Protein AF-A0A7V5J0L8-F1 (afdb_monomer)

Structure (mmCIF, N/CA/C/O backbone):
data_AF-A0A7V5J0L8-F1
#
_entry.id   AF-A0A7V5J0L8-F1
#
loop_
_atom_site.group_PDB
_atom_site.id
_atom_site.type_symbol
_atom_site.label_atom_id
_atom_site.label_alt_id
_atom_site.label_comp_id
_atom_site.label_asym_id
_atom_site.label_entity_id
_atom_site.label_seq_id
_atom_site.pdbx_PDB_ins_code
_atom_site.Cartn_x
_atom_site.Cartn_y
_atom_site.Cartn_z
_atom_site.occupancy
_atom_site.B_iso_or_equiv
_atom_site.auth_seq_id
_atom_site.auth_comp_id
_atom_site.auth_asym_id
_atom_site.auth_atom_id
_atom_site.pdbx_PDB_model_num
ATOM 1 N N . MET A 1 1 ? 50.723 25.944 -9.864 1.00 45.25 1 MET A N 1
ATOM 2 C CA . MET A 1 1 ? 50.331 25.748 -11.276 1.00 45.25 1 MET A CA 1
ATOM 3 C C . MET A 1 1 ? 50.936 24.430 -11.745 1.00 45.25 1 MET A C 1
ATOM 5 O O . MET A 1 1 ? 52.070 24.175 -11.365 1.00 45.25 1 MET A O 1
ATOM 9 N N . ASN A 1 2 ? 50.169 23.626 -12.497 1.00 34.59 2 ASN A N 1
ATOM 10 C CA . ASN A 1 2 ? 50.552 22.389 -13.221 1.00 34.59 2 ASN A CA 1
ATOM 11 C C . ASN A 1 2 ? 49.914 21.059 -12.739 1.00 34.59 2 ASN A C 1
ATOM 13 O O . ASN A 1 2 ? 50.557 20.131 -12.265 1.00 34.59 2 ASN A O 1
ATOM 17 N N . PHE A 1 3 ? 48.581 21.009 -12.862 1.00 40.91 3 PHE A N 1
ATOM 18 C CA . PHE A 1 3 ? 47.829 20.166 -13.815 1.00 40.91 3 PHE A CA 1
ATOM 19 C C . PHE A 1 3 ? 47.904 18.623 -13.831 1.00 40.91 3 PHE A C 1
ATOM 21 O O . PHE A 1 3 ? 47.365 18.048 -14.771 1.00 40.91 3 PHE A O 1
ATOM 28 N N . HIS A 1 4 ? 48.454 17.904 -12.845 1.00 40.84 4 HIS A N 1
ATOM 29 C CA . HIS A 1 4 ? 48.493 16.416 -12.912 1.00 40.84 4 HIS A CA 1
ATOM 30 C C . HIS A 1 4 ? 47.760 15.647 -11.794 1.00 40.84 4 HIS A C 1
ATOM 32 O O . HIS A 1 4 ? 47.959 14.448 -11.639 1.00 40.84 4 HIS A O 1
ATOM 38 N N . LYS A 1 5 ? 46.853 16.286 -11.040 1.00 37.16 5 LYS A N 1
ATOM 39 C CA . LYS A 1 5 ? 46.047 15.600 -9.999 1.00 37.16 5 LYS A CA 1
ATOM 40 C C . LYS A 1 5 ? 44.535 15.536 -10.264 1.00 37.16 5 LYS A C 1
ATOM 42 O O . LYS A 1 5 ? 43.791 15.119 -9.387 1.00 37.16 5 LYS A O 1
ATOM 47 N N . ALA A 1 6 ? 44.074 15.897 -11.463 1.00 38.44 6 ALA A N 1
ATOM 48 C CA . ALA A 1 6 ? 42.642 15.983 -11.780 1.00 38.44 6 ALA A CA 1
ATOM 49 C C . ALA A 1 6 ? 42.092 14.855 -12.682 1.00 38.44 6 ALA A C 1
ATOM 51 O O . ALA A 1 6 ? 40.974 14.981 -13.165 1.00 38.44 6 ALA A O 1
ATOM 52 N N . LEU A 1 7 ? 42.832 13.761 -12.922 1.00 36.25 7 LEU A N 1
ATOM 53 C CA . LEU A 1 7 ? 42.440 12.767 -13.943 1.00 36.25 7 LEU A CA 1
ATOM 54 C C . LEU A 1 7 ? 42.102 11.351 -13.431 1.00 36.25 7 LEU A C 1
ATOM 56 O O . LEU A 1 7 ? 41.799 10.488 -14.242 1.00 36.25 7 LEU A O 1
ATOM 60 N N . ILE A 1 8 ? 42.119 11.073 -12.120 1.00 38.19 8 ILE A N 1
ATOM 61 C CA . ILE A 1 8 ? 41.899 9.693 -11.605 1.00 38.19 8 ILE A CA 1
ATOM 62 C C . ILE A 1 8 ? 40.678 9.572 -10.666 1.00 38.19 8 ILE A C 1
ATOM 64 O O . ILE A 1 8 ? 40.430 8.525 -10.086 1.00 38.19 8 ILE A O 1
ATOM 68 N N . VAL A 1 9 ? 39.826 10.599 -10.566 1.00 36.22 9 VAL A N 1
ATOM 69 C CA . VAL A 1 9 ? 38.553 10.502 -9.801 1.00 36.22 9 VAL A CA 1
ATOM 70 C C . VAL A 1 9 ? 37.311 10.591 -10.705 1.00 36.22 9 VAL A C 1
ATOM 72 O O . VAL A 1 9 ? 36.184 10.514 -10.232 1.00 36.22 9 VAL A O 1
ATOM 75 N N . SER A 1 10 ? 37.489 10.667 -12.029 1.00 43.19 10 SER A N 1
ATOM 76 C CA . SER A 1 10 ? 36.368 10.749 -12.982 1.00 43.19 10 SER A CA 1
ATOM 77 C C . SER A 1 10 ? 35.994 9.425 -13.668 1.00 43.19 10 SER A C 1
ATOM 79 O O . SER A 1 10 ? 35.035 9.401 -14.434 1.00 43.19 10 SER A O 1
ATOM 81 N N . LEU A 1 11 ? 36.698 8.320 -13.404 1.00 44.41 11 LEU A N 1
ATOM 82 C CA . LEU A 1 11 ? 36.385 6.996 -13.956 1.00 44.41 11 LEU A CA 1
ATOM 83 C C . LEU A 1 11 ? 35.961 6.056 -12.822 1.00 44.41 11 LEU A C 1
ATOM 85 O O . LEU A 1 11 ? 36.811 5.432 -12.204 1.00 44.41 11 LEU A O 1
ATOM 89 N N . CYS A 1 12 ? 34.659 6.049 -12.519 1.00 41.53 12 CYS A N 1
ATOM 90 C CA . CYS A 1 12 ? 33.881 4.952 -11.897 1.00 41.53 12 CYS A CA 1
ATOM 91 C C . CYS A 1 12 ? 32.478 5.411 -11.442 1.00 41.53 12 CYS A C 1
ATOM 93 O O . CYS A 1 12 ? 31.712 4.612 -10.914 1.00 41.53 12 CYS A O 1
ATOM 95 N N . LEU A 1 13 ? 32.105 6.680 -11.656 1.00 41.12 13 LEU A N 1
ATOM 96 C CA . LEU A 1 13 ? 30.743 7.185 -11.407 1.00 41.12 13 LEU A CA 1
ATOM 97 C C . LEU A 1 13 ? 29.844 7.202 -12.654 1.00 41.12 13 LEU A C 1
ATOM 99 O O . LEU A 1 13 ? 28.682 7.588 -12.563 1.00 41.12 13 LEU A O 1
ATOM 103 N N . GLY A 1 14 ? 30.349 6.758 -13.805 1.00 45.28 14 GLY A N 1
ATOM 104 C CA . GLY A 1 14 ? 29.539 6.479 -14.989 1.00 45.28 14 GLY A CA 1
ATOM 105 C C . GLY A 1 14 ? 29.298 4.978 -15.115 1.00 45.28 14 GLY A C 1
ATOM 106 O O . GLY A 1 14 ? 30.271 4.236 -15.218 1.00 45.28 14 GLY A O 1
ATOM 107 N N . SER A 1 15 ? 28.025 4.555 -15.068 1.00 44.56 15 SER A N 1
ATOM 108 C CA . SER A 1 15 ? 27.445 3.361 -15.741 1.00 44.56 15 SER A CA 1
ATOM 109 C C . SER A 1 15 ? 26.411 2.546 -14.947 1.00 44.56 15 SER A C 1
ATOM 111 O O . SER A 1 15 ? 25.849 1.608 -15.501 1.00 44.56 15 SER A O 1
ATOM 113 N N . LEU A 1 16 ? 26.043 2.898 -13.707 1.00 46.97 16 LEU A N 1
ATOM 114 C CA . LEU A 1 16 ? 24.819 2.317 -13.107 1.00 46.97 16 LEU A CA 1
ATOM 115 C C . LEU A 1 16 ? 23.545 3.090 -13.480 1.00 46.97 16 LEU A C 1
ATOM 117 O O . LEU A 1 16 ? 22.449 2.536 -13.401 1.00 46.97 16 LEU A O 1
ATOM 121 N N . ALA A 1 17 ? 23.683 4.348 -13.909 1.00 48.69 17 ALA A N 1
ATOM 122 C CA . ALA A 1 17 ? 22.572 5.169 -14.390 1.00 48.69 17 ALA A CA 1
ATOM 123 C C . ALA A 1 17 ? 22.130 4.811 -15.824 1.00 48.69 17 ALA A C 1
ATOM 125 O O .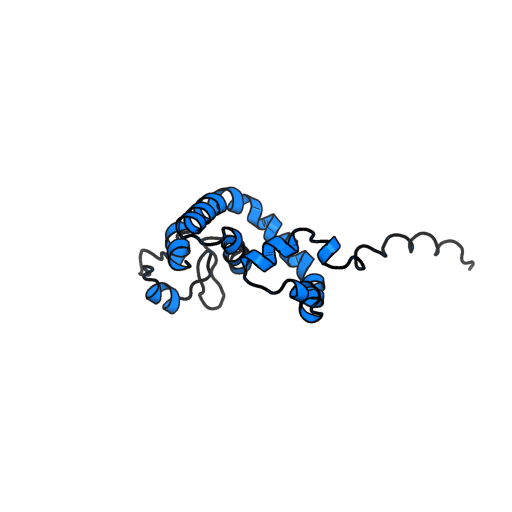 ALA A 1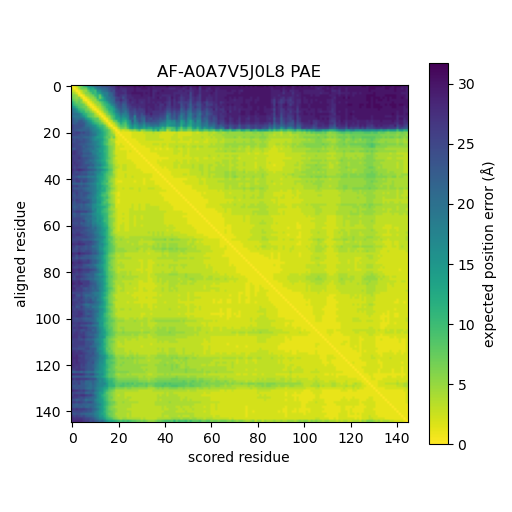 17 ? 20.980 5.064 -16.172 1.00 48.69 17 ALA A O 1
ATOM 126 N N . ASP A 1 18 ? 23.008 4.175 -16.610 1.00 50.69 18 ASP A N 1
ATOM 127 C CA . ASP A 1 18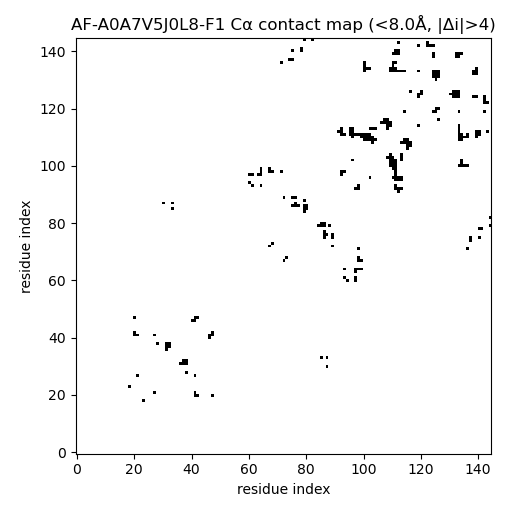 ? 22.780 3.842 -18.027 1.00 50.69 18 ASP A CA 1
ATOM 128 C C . ASP A 1 18 ? 22.219 2.433 -18.261 1.00 50.69 18 ASP A C 1
ATOM 130 O O . ASP A 1 18 ? 21.882 2.073 -19.389 1.00 50.69 18 ASP A O 1
ATOM 134 N N . ALA A 1 19 ? 22.090 1.607 -17.219 1.00 59.25 19 ALA A N 1
ATOM 135 C CA . ALA A 1 19 ? 21.468 0.301 -17.382 1.00 59.25 19 ALA A CA 1
ATOM 136 C C . ALA A 1 19 ? 19.955 0.473 -17.622 1.00 59.25 19 ALA A C 1
ATOM 138 O O . ALA A 1 19 ? 19.222 1.001 -16.779 1.00 59.25 19 ALA A O 1
ATOM 139 N N . ASN A 1 20 ? 19.485 0.009 -18.782 1.00 83.00 20 ASN A N 1
ATOM 140 C CA . ASN A 1 20 ? 18.068 -0.013 -19.142 1.00 83.00 20 ASN A CA 1
ATOM 141 C C . ASN A 1 20 ? 17.265 -0.760 -18.055 1.00 83.00 20 ASN A C 1
ATOM 143 O O . ASN A 1 20 ? 17.736 -1.762 -17.507 1.00 83.00 20 ASN A O 1
ATOM 147 N N . LEU A 1 21 ? 16.057 -0.291 -17.722 1.00 89.88 21 LEU A N 1
ATOM 148 C CA . LEU A 1 21 ? 15.248 -0.849 -16.627 1.00 89.88 21 LEU A CA 1
ATOM 149 C C . LEU A 1 21 ? 15.095 -2.386 -16.658 1.00 89.88 21 LEU A C 1
ATOM 151 O O . LEU A 1 21 ? 15.216 -2.981 -15.585 1.00 89.88 21 LEU A O 1
ATOM 155 N N . PRO A 1 22 ? 14.908 -3.057 -17.814 1.00 91.81 22 PRO A N 1
ATOM 156 C CA . PRO A 1 22 ? 14.837 -4.516 -17.883 1.00 91.81 22 PRO A CA 1
ATOM 157 C C . PRO A 1 22 ? 16.069 -5.229 -17.316 1.00 91.81 22 PRO A C 1
ATOM 159 O O . PRO A 1 22 ? 15.935 -6.260 -16.664 1.00 91.81 22 PRO A O 1
ATOM 162 N N . GLN A 1 23 ? 17.267 -4.669 -17.516 1.00 90.56 23 GLN A N 1
ATOM 163 C CA . GLN A 1 23 ? 18.515 -5.245 -17.007 1.00 90.56 23 GLN A CA 1
ATOM 164 C C . GLN A 1 23 ? 18.630 -5.080 -15.488 1.00 90.56 23 GLN A C 1
ATOM 166 O O . GLN A 1 23 ? 19.118 -5.966 -14.791 1.00 90.56 23 GLN A O 1
ATOM 171 N N . ARG A 1 24 ? 18.170 -3.941 -14.965 1.00 90.56 24 ARG A N 1
ATOM 172 C CA . ARG A 1 24 ? 18.220 -3.623 -13.529 1.00 90.56 24 ARG A CA 1
ATOM 173 C C . ARG A 1 24 ? 17.149 -4.364 -12.731 1.00 90.56 24 ARG A C 1
ATOM 175 O O . ARG A 1 24 ? 17.356 -4.669 -11.559 1.00 90.56 24 ARG A O 1
ATOM 182 N N . PHE A 1 25 ? 16.016 -4.644 -13.369 1.00 91.81 25 PHE A N 1
ATOM 183 C CA . PHE A 1 25 ? 14.857 -5.305 -12.783 1.00 91.81 25 PHE A CA 1
ATOM 184 C C . PHE A 1 25 ? 14.459 -6.515 -13.641 1.00 91.81 25 PHE A C 1
ATOM 186 O O . PHE A 1 25 ? 13.436 -6.475 -14.324 1.00 91.81 25 PHE A O 1
ATOM 193 N N . PRO A 1 26 ? 15.230 -7.618 -13.611 1.00 91.81 26 PRO A N 1
ATOM 194 C CA . PRO A 1 26 ? 14.998 -8.767 -14.492 1.00 91.81 26 PRO A CA 1
ATOM 195 C C . PRO A 1 26 ? 13.618 -9.413 -14.294 1.00 91.81 26 PRO A C 1
ATOM 197 O O . PRO A 1 26 ? 13.038 -9.943 -15.235 1.00 91.81 26 PRO A O 1
ATOM 200 N N . SER A 1 27 ? 13.035 -9.300 -13.097 1.00 92.31 27 SER A N 1
ATOM 201 C CA . SER A 1 27 ? 11.700 -9.828 -12.783 1.00 92.31 27 SER A CA 1
ATOM 202 C C . SER A 1 27 ? 10.536 -8.929 -13.227 1.00 92.31 27 SER A C 1
ATOM 204 O O . SER A 1 27 ? 9.389 -9.249 -12.919 1.00 92.31 27 SER A O 1
ATOM 206 N N . HIS A 1 28 ? 10.781 -7.807 -13.916 1.00 92.81 28 HIS A N 1
ATOM 207 C CA . HIS A 1 28 ? 9.725 -6.859 -14.297 1.00 92.81 28 HIS A CA 1
ATOM 208 C C . HIS A 1 28 ? 8.579 -7.515 -15.073 1.00 92.81 28 HIS A C 1
ATOM 210 O O . HIS A 1 28 ? 7.425 -7.225 -14.778 1.00 92.81 28 HIS A O 1
ATOM 216 N N . ASN A 1 29 ? 8.872 -8.442 -15.991 1.00 93.50 29 ASN A N 1
ATOM 217 C CA . ASN A 1 29 ? 7.850 -9.142 -16.773 1.00 93.50 29 ASN A CA 1
ATOM 218 C C . ASN A 1 29 ? 6.853 -9.885 -15.884 1.00 93.50 29 ASN A C 1
ATOM 220 O O . ASN A 1 29 ? 5.647 -9.801 -16.107 1.00 93.50 29 ASN A O 1
ATOM 224 N N . TYR A 1 30 ? 7.346 -10.560 -14.841 1.00 93.31 30 TYR A N 1
ATOM 225 C CA . TYR A 1 30 ? 6.489 -11.229 -13.867 1.00 93.31 30 TYR A CA 1
ATOM 226 C C . TYR A 1 30 ? 5.595 -10.220 -13.142 1.00 93.31 30 TYR A C 1
ATOM 228 O O . TYR A 1 30 ? 4.392 -10.436 -13.028 1.00 93.31 30 TYR A O 1
ATOM 236 N N . VAL A 1 31 ? 6.162 -9.094 -12.697 1.00 92.56 31 VAL A N 1
ATOM 237 C CA . VAL A 1 31 ? 5.405 -8.043 -12.003 1.00 92.56 31 VAL A CA 1
ATOM 238 C C . VAL A 1 31 ? 4.327 -7.459 -12.917 1.00 92.56 31 VAL A C 1
ATOM 240 O O . VAL A 1 31 ? 3.157 -7.515 -12.563 1.00 92.56 31 VAL A O 1
ATOM 243 N N . LEU A 1 32 ? 4.691 -6.956 -14.098 1.00 93.56 32 LEU A N 1
ATOM 244 C CA . LEU A 1 32 ? 3.757 -6.307 -15.025 1.00 93.56 32 LEU A CA 1
ATOM 245 C C . LEU A 1 32 ? 2.620 -7.251 -15.436 1.00 93.56 32 LEU A C 1
ATOM 247 O O . LEU A 1 32 ? 1.459 -6.856 -15.391 1.00 93.56 32 LEU A O 1
ATOM 251 N N . THR A 1 33 ? 2.932 -8.523 -15.706 1.00 93.75 33 THR A N 1
ATOM 252 C CA . THR A 1 33 ? 1.921 -9.543 -16.037 1.00 93.75 33 THR A CA 1
ATOM 253 C C . THR A 1 33 ? 0.920 -9.746 -14.897 1.00 93.75 33 THR A C 1
ATOM 255 O O . THR A 1 33 ? -0.280 -9.789 -15.143 1.00 93.75 33 THR A O 1
ATOM 258 N N . ASN A 1 34 ? 1.385 -9.809 -13.643 1.00 92.19 34 ASN A N 1
ATOM 259 C CA . ASN A 1 34 ? 0.513 -9.980 -12.472 1.00 92.19 34 ASN A CA 1
ATOM 260 C C . ASN A 1 34 ? -0.421 -8.784 -12.217 1.00 92.19 34 ASN A C 1
ATOM 262 O O . ASN A 1 34 ? -1.415 -8.936 -11.513 1.00 92.19 34 ASN A O 1
ATOM 266 N N . PHE A 1 35 ? -0.101 -7.611 -12.764 1.00 90.94 35 PHE A N 1
ATOM 267 C CA . PHE A 1 35 ? -0.930 -6.407 -12.683 1.00 90.94 35 PHE A CA 1
ATOM 268 C C . PHE A 1 35 ? -1.685 -6.113 -13.990 1.00 90.94 35 PHE A C 1
ATOM 270 O O . PHE A 1 35 ? -2.258 -5.034 -14.118 1.00 90.94 35 PHE A O 1
ATOM 277 N N . ASN A 1 36 ? -1.678 -7.035 -14.962 1.00 93.06 36 ASN A N 1
ATOM 278 C CA . ASN A 1 36 ? -2.258 -6.825 -16.293 1.00 93.06 36 ASN A CA 1
ATOM 279 C C . ASN A 1 36 ? -1.731 -5.554 -16.995 1.00 93.06 36 ASN A C 1
ATOM 281 O O . ASN A 1 36 ? -2.462 -4.877 -17.716 1.00 93.06 36 ASN A O 1
ATOM 285 N N . VAL A 1 37 ? -0.451 -5.232 -16.796 1.00 93.75 37 VAL A N 1
ATOM 286 C CA . VAL A 1 37 ? 0.230 -4.112 -17.454 1.00 93.75 37 VAL A CA 1
ATOM 287 C C . VAL A 1 37 ? 1.022 -4.630 -18.653 1.00 93.75 37 VAL A C 1
ATOM 289 O O . VAL A 1 37 ? 1.722 -5.638 -18.555 1.00 93.75 37 VAL A O 1
ATOM 292 N N . ASP A 1 38 ? 0.930 -3.924 -19.782 1.00 95.69 38 ASP A N 1
ATOM 293 C CA . ASP A 1 38 ? 1.705 -4.225 -20.990 1.00 95.69 38 ASP A CA 1
ATOM 294 C C . ASP A 1 38 ? 3.214 -4.242 -20.682 1.00 95.69 38 ASP A C 1
ATOM 296 O O . ASP A 1 38 ? 3.739 -3.335 -20.031 1.00 95.69 38 ASP A O 1
ATOM 300 N N . GLN A 1 39 ? 3.933 -5.263 -21.155 1.00 93.69 39 GLN A N 1
ATOM 301 C CA . GLN A 1 39 ? 5.372 -5.403 -20.901 1.00 93.69 39 GLN A CA 1
ATOM 302 C C . GLN A 1 39 ? 6.184 -4.242 -21.490 1.00 93.69 39 GLN A C 1
ATOM 304 O O . GLN A 1 39 ? 7.180 -3.827 -20.898 1.00 93.69 39 GLN A O 1
ATOM 309 N N . ASN A 1 40 ? 5.718 -3.638 -22.586 1.00 94.19 40 ASN A N 1
ATOM 310 C CA . ASN A 1 40 ? 6.337 -2.466 -23.199 1.00 94.19 40 ASN A CA 1
ATOM 311 C C . ASN A 1 40 ? 6.256 -1.219 -22.309 1.00 94.19 40 ASN A C 1
ATOM 313 O O . ASN A 1 40 ? 6.991 -0.258 -22.540 1.00 94.19 40 ASN A O 1
ATOM 317 N N . TYR A 1 41 ? 5.425 -1.223 -21.259 1.00 95.12 41 TYR A N 1
ATOM 318 C CA . TYR A 1 41 ? 5.356 -0.124 -20.299 1.00 95.12 41 TYR A CA 1
ATOM 319 C C . TYR A 1 41 ? 6.707 0.146 -19.619 1.00 95.12 41 TYR A C 1
ATOM 321 O O . TYR A 1 41 ? 6.996 1.284 -19.253 1.00 95.12 41 TYR A O 1
ATOM 329 N N . ILE A 1 42 ? 7.600 -0.849 -19.528 1.00 94.00 42 ILE A N 1
ATOM 330 C CA . ILE A 1 42 ? 8.960 -0.635 -19.008 1.00 94.00 42 ILE A CA 1
ATOM 331 C C . ILE A 1 42 ? 9.804 0.326 -19.866 1.00 94.00 42 ILE A C 1
ATOM 333 O O . ILE A 1 42 ? 10.761 0.937 -19.379 1.00 94.00 42 ILE A O 1
ATOM 337 N N . HIS A 1 43 ? 9.442 0.489 -21.139 1.00 92.81 43 HIS A N 1
ATOM 338 C CA . HIS A 1 43 ? 10.084 1.409 -22.073 1.00 92.81 43 HIS A CA 1
ATOM 339 C C . HIS A 1 43 ? 9.439 2.801 -22.087 1.00 92.81 43 HIS A C 1
ATOM 341 O O . HIS A 1 43 ? 9.943 3.703 -22.755 1.00 92.81 43 HIS A O 1
ATOM 347 N N . ASN A 1 44 ? 8.352 3.010 -21.338 1.00 94.88 44 ASN A N 1
ATOM 348 C CA . ASN A 1 44 ? 7.706 4.310 -21.237 1.00 94.88 44 ASN A CA 1
ATOM 349 C C . ASN A 1 44 ? 8.646 5.337 -20.570 1.00 94.88 44 ASN A C 1
ATOM 351 O O . ASN A 1 44 ? 9.162 5.122 -19.472 1.00 94.88 44 ASN A O 1
ATOM 355 N N . SER A 1 45 ? 8.856 6.483 -21.223 1.00 93.75 45 SER A N 1
ATOM 356 C CA . SER A 1 45 ? 9.815 7.503 -20.777 1.00 93.75 45 SER A CA 1
ATOM 357 C C . SER A 1 45 ? 9.394 8.235 -19.498 1.00 93.75 45 SER A C 1
ATOM 359 O O . SER A 1 45 ? 10.241 8.709 -18.741 1.00 93.75 45 SER A O 1
ATOM 361 N N . GLU A 1 46 ? 8.095 8.353 -19.228 1.00 95.12 46 GLU A N 1
ATOM 362 C CA . GLU A 1 46 ? 7.579 8.882 -17.965 1.00 95.12 46 GLU A CA 1
ATOM 363 C C . GLU A 1 46 ? 7.824 7.890 -16.827 1.00 95.12 46 GLU A C 1
ATOM 365 O O . GLU A 1 46 ? 8.368 8.274 -15.792 1.00 95.12 46 GLU A O 1
ATOM 370 N N . PHE A 1 47 ? 7.540 6.605 -17.047 1.00 94.31 47 PHE A N 1
ATOM 371 C CA . PHE A 1 47 ? 7.815 5.550 -16.076 1.00 94.31 47 PHE A CA 1
ATOM 372 C C . PHE A 1 47 ? 9.311 5.437 -15.754 1.00 94.31 47 PHE A C 1
ATOM 374 O O . PHE A 1 47 ? 9.694 5.376 -14.585 1.00 94.31 47 PHE A O 1
ATOM 381 N N . GLN A 1 48 ? 10.182 5.494 -16.763 1.00 93.81 48 GLN A N 1
ATOM 382 C CA . GLN A 1 48 ? 11.632 5.486 -16.556 1.00 93.81 48 GLN A CA 1
ATOM 383 C C . GLN A 1 48 ? 12.110 6.670 -15.713 1.00 93.81 48 GLN A C 1
ATOM 385 O O . GLN A 1 48 ? 12.862 6.478 -14.753 1.00 93.81 48 GLN A O 1
ATOM 390 N N . ARG A 1 49 ? 11.623 7.881 -16.015 1.00 94.12 49 ARG A N 1
ATOM 391 C CA . ARG A 1 49 ? 11.911 9.079 -15.212 1.00 94.12 49 ARG A CA 1
ATOM 392 C C . ARG A 1 49 ? 11.387 8.937 -13.787 1.00 94.12 49 ARG A C 1
ATOM 394 O O . ARG A 1 49 ? 12.105 9.263 -12.843 1.00 94.12 49 ARG A O 1
ATOM 401 N N . PHE A 1 50 ? 10.180 8.401 -13.613 1.00 95.06 50 PHE A N 1
ATOM 402 C CA . PHE A 1 50 ? 9.609 8.137 -12.296 1.00 95.06 50 PHE A CA 1
ATOM 403 C C . PHE A 1 50 ? 10.501 7.201 -11.473 1.00 95.06 50 PHE A C 1
ATOM 405 O O . PHE A 1 50 ? 10.809 7.515 -10.319 1.00 95.06 50 PHE A O 1
ATOM 412 N N . VAL A 1 51 ? 10.959 6.088 -12.058 1.00 93.81 51 VAL A N 1
ATOM 413 C CA . VAL A 1 51 ? 11.855 5.139 -11.382 1.00 93.81 51 VAL A CA 1
ATOM 414 C C . VAL A 1 51 ? 13.160 5.828 -10.991 1.00 93.81 51 VAL A C 1
ATOM 416 O O . VAL A 1 51 ? 13.537 5.776 -9.822 1.00 93.81 51 VAL A O 1
ATOM 419 N N . GLN A 1 52 ? 13.809 6.539 -11.918 1.00 92.00 52 GLN A N 1
ATOM 420 C CA . GLN A 1 52 ? 15.060 7.256 -11.645 1.00 92.00 52 GLN A CA 1
ATOM 421 C C . GLN A 1 52 ? 14.921 8.267 -10.496 1.00 92.00 52 GLN A C 1
ATOM 423 O O . GLN A 1 52 ? 15.786 8.338 -9.624 1.00 92.00 52 GLN A O 1
ATOM 428 N N . GLN A 1 53 ? 13.820 9.020 -10.456 1.00 95.38 53 GLN A N 1
ATOM 429 C CA . GLN A 1 53 ? 13.589 10.049 -9.438 1.00 95.38 53 GLN A CA 1
ATOM 430 C C . GLN A 1 53 ? 13.226 9.476 -8.064 1.00 95.38 53 GLN A C 1
ATOM 432 O O . GLN A 1 53 ? 13.527 10.089 -7.039 1.00 95.38 53 GLN A O 1
ATOM 437 N N . ASN A 1 54 ? 12.564 8.316 -8.015 1.00 95.69 54 ASN A N 1
ATOM 438 C CA . ASN A 1 54 ? 11.956 7.817 -6.782 1.00 95.69 54 ASN A CA 1
ATOM 439 C C . ASN A 1 54 ? 12.614 6.560 -6.208 1.00 95.69 54 ASN A C 1
ATOM 441 O O . ASN A 1 54 ? 12.298 6.180 -5.079 1.00 95.69 54 ASN A O 1
ATOM 445 N N . GLU A 1 55 ? 13.531 5.910 -6.921 1.00 92.94 55 GLU A N 1
ATOM 446 C CA . GLU A 1 55 ? 14.094 4.625 -6.501 1.00 92.94 55 GLU A CA 1
ATOM 447 C C . GLU A 1 55 ? 14.671 4.660 -5.084 1.00 92.94 55 GLU A C 1
ATOM 449 O O . GLU A 1 55 ? 14.349 3.801 -4.265 1.00 92.94 55 GLU A O 1
ATOM 454 N N . GLN A 1 56 ? 15.479 5.669 -4.753 1.00 94.88 56 GLN A N 1
ATOM 455 C CA . GLN A 1 56 ? 16.092 5.766 -3.425 1.00 94.88 56 GLN A CA 1
ATOM 456 C C . GLN A 1 56 ? 15.045 5.901 -2.313 1.00 94.88 56 GLN A C 1
ATOM 458 O O . GLN A 1 56 ? 15.181 5.309 -1.240 1.00 94.88 56 GLN A O 1
ATOM 463 N N . LYS A 1 57 ? 13.962 6.639 -2.576 1.00 95.06 57 LYS A N 1
ATOM 464 C CA . LYS A 1 57 ? 12.826 6.764 -1.657 1.00 95.06 57 LYS A CA 1
ATOM 465 C C . LYS A 1 57 ? 12.150 5.406 -1.456 1.00 95.06 57 LYS A C 1
ATOM 467 O O . LYS A 1 57 ? 11.961 4.996 -0.311 1.00 95.06 57 LYS A O 1
ATOM 472 N N . TYR A 1 58 ? 11.835 4.690 -2.535 1.00 94.44 58 TYR A N 1
ATOM 473 C CA . TYR A 1 58 ? 11.174 3.385 -2.444 1.00 94.44 58 TYR A CA 1
ATOM 474 C C . TYR A 1 58 ? 12.067 2.299 -1.833 1.00 94.44 58 TYR A C 1
ATOM 476 O O . TYR A 1 58 ? 11.569 1.480 -1.065 1.00 94.44 58 TYR A O 1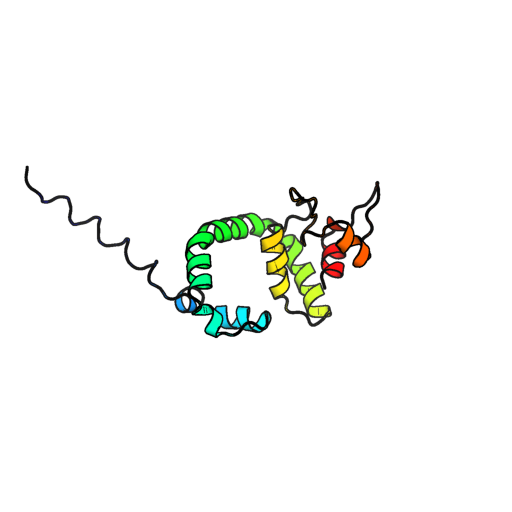
ATOM 484 N N . ARG A 1 59 ? 13.388 2.339 -2.055 1.00 94.56 59 ARG A N 1
ATOM 485 C CA . ARG A 1 59 ? 14.351 1.467 -1.361 1.00 94.56 59 ARG A CA 1
ATOM 486 C C . ARG A 1 59 ? 14.313 1.674 0.150 1.00 94.56 59 ARG A C 1
ATOM 488 O O . ARG A 1 59 ? 14.251 0.701 0.893 1.00 94.56 59 ARG A O 1
ATOM 495 N N . ARG A 1 60 ? 14.287 2.927 0.620 1.00 95.00 60 ARG A N 1
ATOM 496 C CA . ARG A 1 60 ? 14.168 3.233 2.058 1.00 95.00 60 ARG A CA 1
ATOM 497 C C . ARG A 1 60 ? 12.842 2.746 2.638 1.00 95.00 60 ARG A C 1
ATOM 499 O O . ARG A 1 60 ? 12.841 2.166 3.720 1.00 95.00 60 ARG A O 1
ATOM 506 N N . ILE A 1 61 ? 11.736 2.952 1.917 1.00 94.44 61 ILE A N 1
ATOM 507 C CA . ILE A 1 61 ? 10.405 2.459 2.311 1.00 94.44 61 ILE A CA 1
ATOM 508 C C . ILE A 1 61 ? 10.418 0.934 2.449 1.00 94.44 61 ILE A C 1
ATOM 510 O O . ILE A 1 61 ? 10.013 0.413 3.488 1.00 94.44 61 ILE A O 1
ATOM 514 N N . PHE A 1 62 ? 10.935 0.232 1.438 1.00 95.12 62 PHE A N 1
ATOM 515 C CA . PHE A 1 62 ? 11.035 -1.222 1.435 1.00 95.12 62 PHE A CA 1
ATOM 516 C C . PHE A 1 62 ? 11.868 -1.719 2.621 1.00 95.12 62 PHE A C 1
ATOM 518 O O . PHE A 1 62 ? 11.360 -2.480 3.444 1.00 95.12 62 PHE A O 1
ATOM 525 N N . SER A 1 63 ? 13.089 -1.207 2.800 1.00 95.94 63 SER A N 1
ATOM 526 C CA . SER A 1 63 ? 13.955 -1.592 3.922 1.00 95.94 63 SER A CA 1
ATOM 527 C C . SER A 1 63 ? 13.298 -1.342 5.284 1.00 95.94 63 SER A C 1
ATOM 529 O O . SER A 1 63 ? 13.314 -2.215 6.148 1.00 95.94 63 SER A O 1
ATOM 531 N N . ALA A 1 64 ? 12.642 -0.192 5.470 1.00 94.31 64 ALA A N 1
ATOM 532 C CA . ALA A 1 64 ? 11.945 0.143 6.715 1.00 94.31 64 ALA A CA 1
ATOM 533 C C . ALA A 1 64 ? 10.671 -0.690 6.959 1.00 94.31 64 ALA A C 1
ATOM 535 O O . ALA A 1 64 ? 10.102 -0.650 8.057 1.00 94.31 64 ALA A O 1
ATOM 536 N N . SER A 1 65 ? 10.178 -1.399 5.942 1.00 96.12 65 SER A N 1
ATOM 537 C CA . SER A 1 65 ? 9.000 -2.266 6.023 1.00 96.12 65 SER A CA 1
ATOM 538 C C . SER A 1 65 ? 9.329 -3.724 6.338 1.00 96.12 65 SER A C 1
ATOM 540 O O . SER A 1 65 ? 8.455 -4.421 6.842 1.00 96.12 65 SER A O 1
ATOM 542 N N . MET A 1 66 ? 10.576 -4.167 6.132 1.00 95.44 66 MET A N 1
ATOM 543 C CA . MET A 1 66 ? 10.963 -5.585 6.194 1.00 95.44 66 MET A CA 1
ATOM 544 C C . MET A 1 66 ? 10.592 -6.284 7.504 1.00 95.44 66 MET A C 1
ATOM 546 O O . MET A 1 66 ? 10.068 -7.393 7.483 1.00 95.44 66 MET A O 1
ATOM 550 N N . GLN A 1 67 ? 10.795 -5.625 8.647 1.00 94.12 67 GLN A N 1
ATOM 551 C CA . GLN A 1 67 ? 10.427 -6.201 9.946 1.00 94.12 67 GLN A CA 1
ATOM 552 C C . GLN A 1 67 ? 8.919 -6.472 10.056 1.00 94.12 67 GLN A C 1
ATOM 554 O O . GLN A 1 67 ? 8.513 -7.508 10.570 1.00 94.12 67 GLN A O 1
ATOM 559 N N . ARG A 1 68 ? 8.084 -5.560 9.542 1.00 95.00 68 ARG A N 1
ATOM 560 C CA . ARG A 1 68 ? 6.622 -5.726 9.527 1.00 95.00 68 ARG A CA 1
ATOM 561 C C . ARG A 1 68 ? 6.185 -6.713 8.454 1.00 95.00 68 ARG A C 1
ATOM 563 O O . ARG A 1 68 ? 5.234 -7.458 8.668 1.00 95.00 68 ARG A O 1
ATOM 570 N N . ALA A 1 69 ? 6.897 -6.748 7.329 1.00 95.31 69 ALA A N 1
ATOM 571 C CA . ALA A 1 69 ? 6.620 -7.665 6.237 1.00 95.31 69 ALA A CA 1
ATOM 572 C C . ALA A 1 69 ? 6.638 -9.123 6.710 1.00 95.31 69 ALA A C 1
ATOM 574 O O . ALA A 1 69 ? 5.706 -9.857 6.406 1.00 95.31 69 ALA A O 1
ATOM 575 N N . ASN A 1 70 ? 7.618 -9.502 7.535 1.00 94.19 70 ASN A N 1
ATOM 576 C CA . ASN A 1 70 ? 7.722 -10.857 8.085 1.00 94.19 70 ASN A CA 1
ATOM 577 C C . ASN A 1 70 ? 6.498 -11.290 8.912 1.00 94.19 70 ASN A C 1
ATOM 579 O O . ASN A 1 70 ? 6.218 -12.479 8.988 1.00 94.19 70 ASN A O 1
ATOM 583 N N . LEU A 1 71 ? 5.780 -10.342 9.522 1.00 93.19 71 LEU A N 1
ATOM 584 C CA . LEU A 1 71 ? 4.611 -10.621 10.360 1.00 93.19 71 LEU A CA 1
ATOM 585 C C . LEU A 1 71 ? 3.294 -10.572 9.575 1.00 93.19 71 LEU A C 1
ATOM 587 O O . LEU A 1 71 ? 2.371 -11.315 9.879 1.00 93.19 71 LEU A O 1
ATOM 591 N N . ILE A 1 72 ? 3.191 -9.667 8.599 1.00 94.00 72 ILE A N 1
ATOM 592 C CA . ILE A 1 72 ? 1.916 -9.313 7.955 1.00 94.00 72 ILE A CA 1
ATOM 593 C C . ILE A 1 72 ? 1.769 -9.973 6.578 1.00 94.00 72 ILE A C 1
ATOM 595 O O . ILE A 1 72 ? 0.682 -10.405 6.204 1.00 94.00 72 ILE A O 1
ATOM 599 N N . VAL A 1 73 ? 2.852 -10.036 5.798 1.00 95.94 73 VAL A N 1
ATOM 600 C CA . VAL A 1 73 ? 2.790 -10.449 4.387 1.00 95.94 73 VAL A CA 1
ATOM 601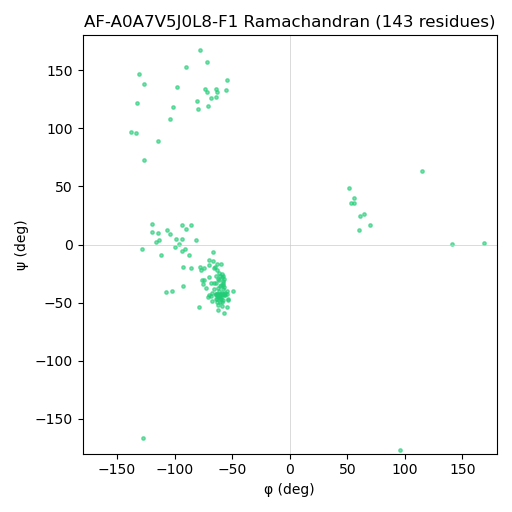 C C . VAL A 1 73 ? 2.376 -11.909 4.196 1.00 95.94 73 VAL A C 1
ATOM 603 O O . VAL A 1 73 ? 1.622 -12.128 3.251 1.00 95.94 73 VAL A O 1
ATOM 606 N N . PRO A 1 74 ? 2.796 -12.891 5.024 1.00 96.56 74 PRO A N 1
ATOM 607 C CA . PRO A 1 74 ? 2.322 -14.269 4.881 1.00 96.56 74 PRO A CA 1
ATOM 608 C C . PRO A 1 74 ? 0.790 -14.350 4.891 1.00 96.56 74 PRO A C 1
ATOM 610 O O . PRO A 1 74 ? 0.198 -14.759 3.899 1.00 96.56 74 PRO A O 1
ATOM 613 N N . THR A 1 75 ? 0.149 -13.794 5.924 1.00 95.19 75 THR A N 1
ATOM 614 C CA . THR A 1 75 ? -1.314 -13.785 6.058 1.00 95.19 75 THR A CA 1
ATOM 615 C C . THR A 1 75 ? -2.013 -13.075 4.897 1.00 95.19 75 THR A C 1
ATOM 617 O O . THR A 1 75 ? -3.016 -13.568 4.391 1.00 95.19 75 THR A O 1
ATOM 620 N N . ILE A 1 76 ? -1.495 -11.923 4.447 1.00 95.88 76 ILE A N 1
ATOM 621 C CA . ILE A 1 76 ? -2.079 -11.203 3.301 1.00 95.88 76 ILE A CA 1
ATOM 622 C C . ILE A 1 76 ? -1.974 -12.037 2.021 1.00 95.88 76 ILE A C 1
ATOM 624 O O . ILE A 1 76 ? -2.928 -12.095 1.248 1.00 95.88 76 ILE A O 1
ATOM 628 N N . LYS A 1 77 ? -0.820 -12.668 1.778 1.00 96.19 77 LYS A N 1
ATOM 629 C CA . LYS A 1 77 ? -0.609 -13.492 0.584 1.00 96.19 77 LYS A CA 1
ATOM 630 C C . LYS A 1 77 ? -1.522 -14.708 0.572 1.00 96.19 77 LYS A C 1
ATOM 632 O O . LYS A 1 77 ? -2.099 -14.975 -0.476 1.00 96.19 77 LYS A O 1
ATOM 637 N N . ASP A 1 78 ? -1.689 -15.378 1.707 1.00 96.19 78 ASP A N 1
ATOM 638 C CA . ASP A 1 78 ? -2.589 -16.526 1.819 1.00 96.19 78 ASP A CA 1
ATOM 639 C C . ASP A 1 78 ? -4.027 -16.111 1.471 1.00 96.19 78 ASP A C 1
ATOM 641 O O . ASP A 1 78 ? -4.644 -16.704 0.590 1.00 96.19 78 ASP A O 1
ATOM 645 N N . GLN A 1 79 ? -4.512 -14.995 2.027 1.00 95.69 79 GLN A N 1
ATOM 646 C CA . GLN A 1 79 ? -5.847 -14.466 1.717 1.00 95.69 79 GLN A CA 1
ATOM 647 C C . GLN A 1 79 ? -6.035 -14.028 0.255 1.00 95.69 79 GLN A C 1
ATOM 649 O O . GLN A 1 79 ? -7.151 -14.108 -0.266 1.00 95.69 79 GLN A O 1
ATOM 654 N N . LEU A 1 80 ? -4.979 -13.520 -0.394 1.00 95.00 80 LEU A N 1
ATOM 655 C CA . LEU A 1 80 ? -4.996 -13.177 -1.822 1.00 95.00 80 LEU A CA 1
ATOM 656 C C . LEU A 1 80 ? -5.122 -14.448 -2.663 1.00 95.00 80 LEU A C 1
ATOM 658 O O . LEU A 1 80 ? -5.995 -14.530 -3.525 1.00 95.00 80 LEU A O 1
ATOM 662 N N . ILE A 1 81 ? -4.296 -15.452 -2.365 1.00 95.56 81 ILE A N 1
ATOM 663 C CA . ILE A 1 81 ? -4.277 -16.733 -3.075 1.00 95.56 81 ILE A CA 1
ATOM 664 C C . ILE A 1 81 ? -5.616 -17.463 -2.919 1.00 95.56 81 ILE A C 1
ATOM 666 O O . ILE A 1 81 ? -6.159 -17.943 -3.911 1.00 95.56 81 ILE A O 1
ATOM 670 N N . GLU A 1 82 ? -6.191 -17.488 -1.713 1.00 95.75 82 GLU A N 1
ATOM 671 C CA . GLU A 1 82 ? -7.508 -18.085 -1.436 1.00 95.75 82 GLU A CA 1
ATOM 672 C C . GLU A 1 82 ? -8.636 -17.479 -2.286 1.00 95.75 82 GLU A C 1
ATOM 674 O O . GLU A 1 82 ? -9.603 -18.163 -2.616 1.00 95.75 82 GLU A O 1
ATOM 679 N N . ARG A 1 83 ? -8.508 -16.205 -2.674 1.00 94.31 83 ARG A N 1
ATOM 680 C CA . ARG A 1 83 ? -9.463 -15.500 -3.544 1.00 94.31 83 ARG A CA 1
ATOM 681 C C . ARG A 1 83 ? -9.100 -15.553 -5.030 1.00 94.31 83 ARG A C 1
ATOM 683 O O . ARG A 1 83 ? -9.764 -14.912 -5.838 1.00 94.31 83 ARG A O 1
ATOM 690 N N . GLY A 1 84 ? -8.049 -16.283 -5.404 1.00 93.56 84 GLY A N 1
ATOM 691 C CA . GLY A 1 84 ? -7.552 -16.331 -6.781 1.00 93.56 84 GLY A CA 1
ATOM 692 C C . GLY A 1 84 ? -6.900 -15.026 -7.252 1.00 93.56 84 GLY A C 1
ATOM 693 O O . GLY A 1 84 ? -6.739 -14.819 -8.453 1.00 93.56 84 GLY A O 1
ATOM 694 N N . LEU A 1 85 ? -6.529 -14.139 -6.324 1.00 93.25 85 LEU A N 1
ATOM 695 C CA . LEU A 1 85 ? -5.837 -12.888 -6.613 1.00 93.25 85 LEU A CA 1
ATOM 696 C C . LEU A 1 85 ? -4.321 -13.095 -6.588 1.00 93.25 85 LEU A C 1
ATOM 698 O O . LEU A 1 85 ? -3.792 -13.948 -5.870 1.00 93.25 85 LEU A O 1
ATOM 702 N N . SER A 1 86 ? -3.593 -12.270 -7.343 1.00 94.25 86 SER A N 1
ATOM 703 C CA . SER A 1 86 ? -2.134 -12.321 -7.309 1.00 94.25 86 SER A CA 1
ATOM 704 C C . SER A 1 86 ? -1.626 -11.960 -5.910 1.00 94.25 86 SER A C 1
ATOM 706 O O . SER A 1 86 ? -1.972 -10.889 -5.395 1.00 94.25 86 SER A O 1
ATOM 708 N N . PRO A 1 87 ? -0.711 -12.753 -5.316 1.00 94.62 87 PRO A N 1
ATOM 709 C CA . PRO A 1 87 ? -0.079 -12.385 -4.058 1.00 94.62 87 PRO A CA 1
ATOM 710 C C . PRO A 1 87 ? 0.689 -11.068 -4.172 1.00 94.62 87 PRO A C 1
ATOM 712 O O . PRO A 1 87 ? 0.985 -10.472 -3.146 1.00 94.62 87 PRO A O 1
ATOM 715 N N . MET A 1 88 ? 1.001 -10.588 -5.384 1.00 93.88 88 MET A N 1
ATOM 716 C CA . MET A 1 88 ? 1.684 -9.315 -5.627 1.00 93.88 88 MET A CA 1
ATOM 717 C C . MET A 1 88 ? 0.872 -8.091 -5.193 1.00 93.88 88 MET A C 1
ATOM 719 O O . MET A 1 88 ? 1.471 -7.044 -4.947 1.00 93.88 88 MET A O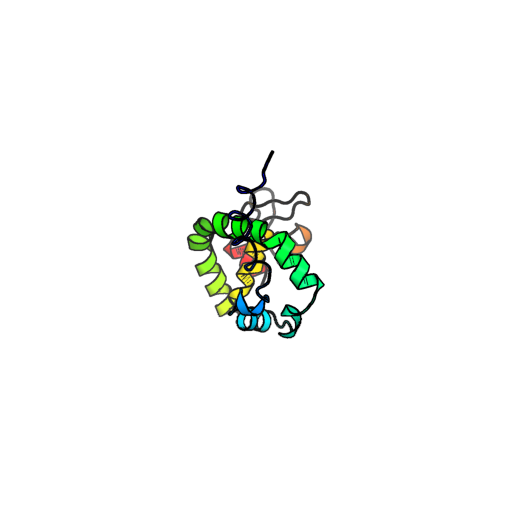 1
ATOM 723 N N . PHE A 1 89 ? -0.450 -8.190 -5.023 1.00 93.75 89 PHE A N 1
ATOM 724 C CA . PHE A 1 89 ? -1.262 -7.046 -4.593 1.00 93.75 89 PHE A CA 1
ATOM 725 C C . PHE A 1 89 ? -0.907 -6.522 -3.199 1.00 93.75 89 PHE A C 1
ATOM 727 O O . PHE A 1 89 ? -1.165 -5.354 -2.910 1.00 93.75 89 PHE A O 1
ATOM 734 N N . PHE A 1 90 ? -0.184 -7.290 -2.374 1.00 94.62 90 PHE A N 1
ATOM 735 C CA . PHE A 1 90 ? 0.366 -6.758 -1.124 1.00 94.62 90 PHE A CA 1
ATOM 736 C C . PHE A 1 90 ? 1.288 -5.542 -1.350 1.00 94.62 90 PHE A C 1
ATOM 738 O O . PHE A 1 90 ? 1.393 -4.687 -0.468 1.00 94.62 90 PHE A O 1
ATOM 745 N N . TYR A 1 91 ? 1.934 -5.414 -2.519 1.00 94.88 91 TYR A N 1
ATOM 746 C CA . TYR A 1 91 ? 2.782 -4.259 -2.831 1.00 94.88 91 TYR A CA 1
ATOM 747 C C . TYR A 1 91 ? 2.010 -2.933 -2.832 1.00 94.88 91 TYR A C 1
ATOM 749 O O . TYR A 1 91 ? 2.609 -1.897 -2.546 1.00 94.88 91 TYR A O 1
ATOM 757 N N . ILE A 1 92 ? 0.693 -2.951 -3.061 1.00 94.44 92 ILE A N 1
ATOM 758 C CA . ILE A 1 92 ? -0.161 -1.766 -2.911 1.00 94.44 92 ILE A CA 1
ATOM 759 C C . ILE A 1 92 ? -0.116 -1.301 -1.452 1.00 94.44 92 ILE A C 1
ATOM 761 O O . ILE A 1 92 ? 0.266 -0.168 -1.175 1.00 94.44 92 ILE A O 1
ATOM 765 N N . SER A 1 93 ? -0.368 -2.204 -0.498 1.00 96.25 93 SER A N 1
ATOM 766 C CA . SER A 1 93 ? -0.296 -1.883 0.935 1.00 96.25 93 SER A CA 1
ATOM 767 C C . SER A 1 93 ? 1.105 -1.430 1.388 1.00 96.25 93 SER A C 1
ATOM 769 O O . SER A 1 93 ? 1.242 -0.584 2.280 1.00 96.25 93 SER A O 1
ATOM 771 N N . LEU A 1 94 ? 2.168 -1.933 0.745 1.00 96.38 94 LEU A N 1
ATOM 772 C CA . LEU A 1 94 ? 3.531 -1.449 0.967 1.00 96.38 94 LEU A CA 1
ATOM 773 C C . LEU A 1 94 ? 3.687 0.014 0.529 1.00 96.38 94 LEU A C 1
ATOM 775 O O . LEU A 1 94 ? 4.258 0.807 1.277 1.00 96.38 94 LEU A O 1
ATOM 779 N N . VAL A 1 95 ? 3.208 0.372 -0.662 1.00 94.94 95 VAL A N 1
ATOM 780 C CA . VAL A 1 95 ? 3.304 1.743 -1.184 1.00 94.94 95 VAL A CA 1
ATOM 781 C C . VAL A 1 95 ? 2.441 2.706 -0.365 1.00 94.94 95 VAL A C 1
ATOM 783 O O . VAL A 1 95 ? 2.915 3.789 -0.022 1.00 94.94 95 VAL A O 1
ATOM 786 N N . GLU A 1 96 ? 1.230 2.293 0.004 1.00 95.75 96 GLU A N 1
ATOM 787 C CA . GLU A 1 96 ? 0.249 3.120 0.715 1.00 95.75 96 GLU A CA 1
ATOM 788 C C . GLU A 1 96 ? 0.645 3.421 2.168 1.00 95.75 96 GLU A C 1
ATOM 790 O O . GLU A 1 96 ? 0.534 4.553 2.638 1.00 95.75 96 GLU A O 1
ATOM 795 N N . SER A 1 97 ? 1.141 2.420 2.904 1.00 96.69 97 SER A N 1
ATOM 796 C CA . SER A 1 97 ? 1.362 2.547 4.356 1.00 96.69 97 SER A CA 1
ATOM 797 C C . SER A 1 97 ? 2.762 2.154 4.823 1.00 96.69 97 SER A C 1
ATOM 799 O O . SER A 1 97 ? 3.075 2.274 6.010 1.00 96.69 97 SER A O 1
ATOM 801 N N . SER A 1 98 ? 3.631 1.667 3.931 1.00 96.56 98 SER A N 1
ATOM 802 C CA . SER A 1 98 ? 4.860 0.954 4.318 1.00 96.56 98 SER A CA 1
ATOM 803 C C . SER A 1 98 ? 4.571 -0.250 5.226 1.00 96.56 98 SER A C 1
ATOM 805 O O . SER A 1 98 ? 5.337 -0.518 6.160 1.00 96.56 98 SER A O 1
ATOM 807 N N . LEU A 1 99 ? 3.450 -0.943 4.986 1.00 97.25 99 LEU A N 1
ATOM 808 C CA . LEU A 1 99 ? 2.940 -2.046 5.809 1.00 97.25 99 LEU A CA 1
ATOM 809 C C . LEU A 1 99 ? 2.734 -1.651 7.280 1.00 97.25 99 LEU A C 1
ATOM 811 O O . LEU A 1 99 ? 3.112 -2.393 8.184 1.00 97.25 99 LEU A O 1
ATOM 815 N N . LYS A 1 100 ? 2.221 -0.444 7.544 1.00 97.31 100 LYS A N 1
ATOM 816 C CA . LYS A 1 100 ? 1.922 0.033 8.905 1.00 97.31 100 LYS A CA 1
ATOM 817 C C . LYS A 1 100 ? 0.411 -0.027 9.143 1.00 97.31 100 LYS A C 1
ATOM 819 O O . LYS A 1 100 ? -0.299 0.826 8.614 1.00 97.31 100 LYS A O 1
ATOM 824 N N . PRO A 1 101 ? -0.086 -0.963 9.972 1.00 96.31 101 PRO A N 1
ATOM 825 C CA . PRO A 1 101 ? -1.514 -1.063 10.266 1.00 96.31 101 PRO A CA 1
ATOM 826 C C . PRO A 1 101 ? -2.087 0.219 10.869 1.00 96.31 101 PRO A C 1
ATOM 828 O O . PRO A 1 101 ? -3.205 0.588 10.561 1.00 96.31 101 PRO A O 1
ATOM 831 N N . TRP A 1 102 ? -1.298 0.957 11.651 1.00 96.62 102 TRP A N 1
ATOM 832 C CA . TRP A 1 102 ? -1.689 2.220 12.290 1.00 96.62 102 TRP A CA 1
ATOM 833 C C . TRP A 1 102 ? -1.415 3.480 11.451 1.00 96.62 102 TRP A C 1
ATOM 835 O O . TRP A 1 102 ? -1.433 4.589 11.985 1.00 96.62 102 TRP A O 1
ATOM 845 N N . ALA A 1 103 ? -1.116 3.353 10.153 1.00 97.69 103 ALA A N 1
ATOM 846 C CA . ALA A 1 103 ? -0.891 4.520 9.303 1.00 97.69 103 ALA A CA 1
ATOM 847 C C . ALA A 1 103 ? -2.162 5.368 9.171 1.00 97.69 103 ALA A C 1
ATOM 849 O O . ALA A 1 103 ? -3.236 4.845 8.877 1.00 97.69 103 ALA A O 1
ATOM 850 N N . VAL A 1 104 ? -2.019 6.686 9.327 1.00 98.19 104 VAL A N 1
ATOM 851 C CA . VAL A 1 104 ? -3.092 7.662 9.102 1.00 98.19 104 VAL A CA 1
ATOM 852 C C . VAL A 1 104 ? -2.554 8.800 8.243 1.00 98.19 104 VAL A C 1
ATOM 854 O O . VAL A 1 104 ? -1.585 9.465 8.615 1.00 98.19 104 VAL A O 1
ATOM 857 N N . SER A 1 105 ? -3.177 9.037 7.091 1.00 97.44 105 SER A N 1
ATOM 858 C CA . SER A 1 105 ? -2.825 10.149 6.213 1.00 97.44 105 SER A CA 1
ATOM 859 C C . SER A 1 105 ? -3.386 11.480 6.718 1.00 97.44 105 SER A C 1
ATOM 861 O O . SER A 1 105 ? -4.300 11.546 7.546 1.00 97.44 105 SER A O 1
ATOM 863 N N . ARG A 1 106 ? -2.900 12.581 6.132 1.00 97.06 106 ARG A N 1
ATOM 864 C CA . ARG A 1 106 ? -3.446 13.929 6.373 1.00 97.06 106 ARG A CA 1
ATOM 865 C C . ARG A 1 106 ? -4.938 14.029 6.035 1.00 97.06 106 ARG A C 1
ATOM 867 O O . ARG A 1 106 ? -5.658 14.770 6.692 1.00 97.06 106 ARG A O 1
ATOM 874 N N . SER A 1 107 ? -5.402 13.263 5.047 1.00 96.44 107 SER A N 1
ATOM 875 C CA . SER A 1 107 ? -6.800 13.219 4.602 1.00 96.44 107 SER A CA 1
ATOM 876 C C . SER A 1 107 ? -7.622 12.112 5.277 1.00 96.44 107 SER A C 1
ATOM 878 O O . SER A 1 107 ? -8.708 11.787 4.798 1.00 96.44 107 SER A O 1
ATOM 880 N N . LYS A 1 108 ? -7.126 11.551 6.393 1.00 97.19 108 LYS A N 1
ATOM 881 C CA . LYS A 1 108 ? -7.798 10.522 7.211 1.00 97.19 108 LYS A CA 1
ATOM 882 C C . LYS A 1 108 ? -8.021 9.181 6.498 1.00 97.19 108 LYS A C 1
ATOM 884 O O . LYS A 1 108 ? -8.932 8.431 6.853 1.00 97.19 108 LYS A O 1
ATOM 889 N N . ALA A 1 109 ? -7.181 8.878 5.512 1.00 98.25 109 ALA A N 1
ATOM 890 C CA . ALA A 1 109 ? -7.014 7.519 5.020 1.00 98.25 109 ALA A CA 1
ATOM 891 C C . ALA A 1 109 ? -6.257 6.704 6.080 1.00 98.25 109 ALA A C 1
ATOM 893 O O . ALA A 1 109 ? -5.262 7.188 6.619 1.00 98.25 109 ALA A O 1
ATOM 894 N N . THR A 1 110 ? -6.748 5.517 6.420 1.00 98.44 110 THR A N 1
ATOM 895 C CA . THR A 1 110 ? -6.287 4.759 7.589 1.00 98.44 110 THR A CA 1
ATOM 896 C C . THR A 1 110 ? -5.969 3.322 7.211 1.00 98.44 110 THR A C 1
ATOM 898 O O . THR A 1 110 ? -6.643 2.746 6.358 1.00 98.44 110 THR A O 1
ATOM 901 N N . GLY A 1 111 ? -4.978 2.729 7.871 1.00 97.75 111 GLY A N 1
ATOM 902 C CA . GLY A 1 111 ? -4.715 1.302 7.742 1.00 97.75 111 GLY A CA 1
ATOM 903 C C . GLY A 1 111 ? -3.645 0.947 6.728 1.00 97.75 111 GLY A C 1
ATOM 904 O O . GLY A 1 111 ? -3.066 1.817 6.068 1.00 97.75 111 GLY A O 1
ATOM 905 N N . LEU A 1 112 ? -3.449 -0.363 6.561 1.00 97.31 112 LEU A N 1
ATOM 906 C CA . LEU A 1 112 ? -2.549 -0.929 5.554 1.00 97.31 112 LEU A CA 1
ATOM 907 C C . LEU A 1 112 ? -2.892 -0.470 4.135 1.00 97.31 112 LEU A C 1
ATOM 909 O O . LEU A 1 112 ? -1.996 -0.129 3.365 1.00 97.31 112 LEU A O 1
ATOM 913 N N . TRP A 1 113 ? -4.189 -0.437 3.836 1.00 97.56 113 TRP A N 1
ATOM 914 C CA . TRP A 1 113 ? -4.759 -0.144 2.520 1.00 97.56 113 TRP A CA 1
ATOM 915 C C . TRP A 1 113 ? -5.234 1.304 2.374 1.00 97.56 113 TRP A C 1
ATOM 917 O O . TRP A 1 113 ? -5.830 1.653 1.364 1.00 97.56 113 TRP A O 1
ATOM 927 N N . GLN A 1 114 ? -4.989 2.146 3.387 1.00 98.19 114 GLN A N 1
ATOM 928 C CA . GLN A 1 114 ? -5.346 3.568 3.371 1.00 98.19 114 GLN A CA 1
ATOM 929 C C . GLN A 1 114 ? -6.825 3.818 2.998 1.00 98.19 114 GLN A C 1
ATOM 931 O O . GLN A 1 114 ? -7.169 4.698 2.208 1.00 98.19 114 GLN A O 1
ATOM 936 N N . PHE A 1 115 ? -7.742 3.092 3.643 1.00 98.19 115 PHE A N 1
ATOM 937 C CA . PHE A 1 115 ? -9.176 3.325 3.484 1.00 98.19 115 PHE A CA 1
ATOM 938 C C . PHE A 1 115 ? -9.591 4.671 4.088 1.00 98.19 115 PHE A C 1
ATOM 940 O O . PHE A 1 115 ? -9.385 4.950 5.278 1.00 98.19 115 PHE A O 1
ATOM 947 N N . LYS A 1 116 ? -10.259 5.505 3.286 1.00 97.62 116 LYS A N 1
ATOM 948 C CA . LYS A 1 116 ? -11.078 6.603 3.817 1.00 97.62 116 LYS A CA 1
ATOM 949 C C . LYS A 1 116 ? -12.345 6.042 4.458 1.00 97.62 116 LYS A C 1
ATOM 951 O O . LYS A 1 116 ? -12.801 4.968 4.086 1.00 97.62 116 LYS A O 1
ATOM 956 N N . ARG A 1 117 ? -12.945 6.802 5.381 1.00 96.00 117 ARG A N 1
ATOM 957 C CA . ARG A 1 117 ? -14.154 6.378 6.109 1.00 96.00 117 ARG A CA 1
ATOM 958 C C . ARG A 1 117 ? -15.290 5.942 5.175 1.00 96.00 117 ARG A C 1
ATOM 960 O O . ARG A 1 117 ? -15.844 4.885 5.405 1.00 96.00 117 ARG A O 1
ATOM 967 N N . GLY A 1 118 ? -15.599 6.70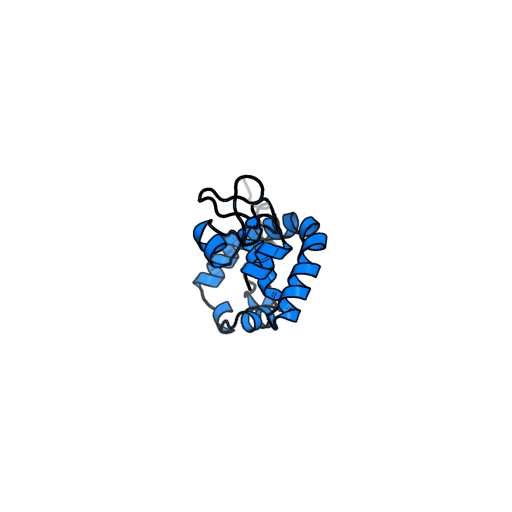8 4.124 1.00 96.81 118 GLY A N 1
ATOM 968 C CA . GLY A 1 118 ? -16.651 6.338 3.160 1.00 96.81 118 GLY A CA 1
ATOM 969 C C . GLY A 1 118 ? -16.397 4.970 2.521 1.00 96.81 118 GLY A C 1
ATOM 970 O O . GLY A 1 118 ? -17.159 4.042 2.752 1.00 96.81 118 GLY A O 1
ATOM 971 N N . ALA A 1 119 ? -15.247 4.821 1.856 1.00 96.56 119 ALA A N 1
ATOM 972 C CA . ALA A 1 119 ? -14.850 3.565 1.220 1.00 96.56 119 ALA A CA 1
ATOM 973 C C . ALA A 1 119 ? -14.781 2.384 2.205 1.00 96.56 119 ALA A C 1
ATOM 975 O O . ALA A 1 119 ? -15.177 1.277 1.865 1.00 96.56 119 ALA A O 1
ATOM 976 N N . GLY A 1 120 ? -14.312 2.611 3.437 1.00 96.50 120 GLY A N 1
ATOM 977 C CA . GLY A 1 120 ? -14.312 1.578 4.471 1.00 96.50 120 GLY A CA 1
ATOM 978 C C . GLY A 1 120 ? -15.725 1.110 4.826 1.00 96.50 120 GLY A C 1
ATOM 979 O O . GLY A 1 120 ? -15.953 -0.091 4.926 1.00 96.50 120 GLY A O 1
ATOM 980 N N . THR A 1 121 ? -16.683 2.033 4.966 1.00 96.38 121 THR A N 1
ATOM 981 C CA . THR A 1 121 ? -18.089 1.691 5.236 1.00 96.38 121 THR A CA 1
ATOM 982 C C . THR A 1 121 ? -18.695 0.915 4.071 1.00 96.38 121 THR A C 1
ATOM 984 O O . THR A 1 121 ? -19.377 -0.081 4.301 1.00 96.38 121 THR A O 1
ATOM 987 N N . ASP A 1 122 ? -18.419 1.336 2.833 1.00 97.62 122 ASP A N 1
ATOM 988 C CA . ASP A 1 122 ? -18.915 0.666 1.623 1.00 97.62 122 ASP A CA 1
ATOM 989 C C . ASP A 1 122 ? -18.411 -0.785 1.548 1.00 97.62 122 ASP A C 1
ATOM 991 O O . ASP A 1 122 ? -19.157 -1.691 1.180 1.00 97.62 122 ASP A O 1
ATOM 995 N N . GLN A 1 123 ? -17.175 -1.020 2.003 1.00 97.19 123 GLN A N 1
ATOM 996 C CA . GLN A 1 123 ? -16.571 -2.349 2.146 1.00 97.19 123 GLN A CA 1
ATOM 997 C C . GLN A 1 123 ? -16.899 -3.044 3.479 1.00 97.19 123 GLN A C 1
ATOM 999 O O . GLN A 1 123 ? -16.247 -4.012 3.866 1.00 97.19 123 GLN A O 1
ATOM 1004 N N . LYS A 1 124 ? -17.931 -2.570 4.188 1.00 97.12 124 LYS A N 1
ATOM 1005 C CA . LYS A 1 124 ? -18.467 -3.158 5.427 1.00 97.12 124 LYS A CA 1
ATOM 1006 C C . LYS A 1 124 ? -17.472 -3.217 6.593 1.00 97.12 124 LYS A C 1
ATOM 1008 O O . LYS A 1 124 ? -17.651 -4.025 7.501 1.00 97.12 124 LYS A O 1
ATOM 1013 N N . LEU A 1 125 ? -16.462 -2.346 6.609 1.00 97.88 125 LEU A N 1
ATOM 1014 C CA . LEU A 1 125 ? -15.600 -2.165 7.776 1.00 97.88 125 LEU A CA 1
ATOM 1015 C C . LEU A 1 125 ? -16.343 -1.399 8.873 1.00 97.88 125 LEU A C 1
ATOM 1017 O O . LEU A 1 125 ? -16.941 -0.344 8.647 1.00 97.88 125 LEU A O 1
ATOM 1021 N N . THR A 1 126 ? -16.247 -1.898 10.096 1.00 97.94 126 THR A N 1
ATOM 1022 C CA . THR A 1 126 ? -16.831 -1.281 11.283 1.00 97.94 126 THR A CA 1
ATOM 1023 C C . THR A 1 126 ? -15.940 -0.148 11.774 1.00 97.94 126 THR A C 1
ATOM 1025 O O . THR A 1 126 ? -14.761 -0.341 12.072 1.00 97.94 126 THR A O 1
ATOM 1028 N N . MET A 1 127 ? -16.510 1.054 11.887 1.00 96.94 127 MET A N 1
ATOM 1029 C CA . MET A 1 127 ? -15.815 2.238 12.402 1.00 96.94 127 MET A CA 1
ATOM 1030 C C . MET A 1 127 ? -16.722 3.024 13.347 1.00 96.94 127 MET A C 1
ATOM 1032 O O . MET A 1 127 ? -17.524 3.865 12.922 1.00 96.94 127 MET A O 1
ATOM 1036 N N . ASN A 1 128 ? -16.568 2.796 14.642 1.00 95.00 128 ASN A N 1
ATOM 1037 C CA . ASN A 1 128 ? -17.276 3.506 15.700 1.00 95.00 128 ASN A CA 1
ATOM 1038 C C . ASN A 1 128 ? -16.275 4.063 16.730 1.00 95.00 128 ASN A C 1
ATOM 1040 O O . ASN A 1 128 ? -15.087 4.186 16.447 1.00 95.00 128 ASN A O 1
ATOM 1044 N N . GLN A 1 129 ? -16.763 4.486 17.895 1.00 94.44 129 GLN A N 1
ATOM 1045 C CA . GLN A 1 129 ? -15.926 5.097 18.935 1.00 94.44 129 GLN A CA 1
ATOM 1046 C C . GLN A 1 129 ? -14.976 4.103 19.624 1.00 94.44 129 GLN A C 1
ATOM 1048 O O . GLN A 1 129 ? -14.023 4.532 20.265 1.00 94.44 129 GLN A O 1
ATOM 1053 N N . VAL A 1 130 ? -15.234 2.798 19.497 1.00 95.31 130 VAL A N 1
ATOM 1054 C CA . VAL A 1 130 ? -14.500 1.722 20.180 1.00 95.31 130 VAL A CA 1
ATOM 1055 C C . VAL A 1 130 ? -13.610 0.949 19.210 1.00 95.31 130 VAL A C 1
ATOM 1057 O O . VAL A 1 130 ? -12.477 0.616 19.546 1.00 95.31 130 VAL A O 1
ATOM 1060 N N . VAL A 1 131 ? -14.107 0.671 18.003 1.00 96.31 131 VAL A N 1
ATOM 1061 C CA . VAL A 1 131 ? -13.409 -0.121 16.985 1.00 96.31 131 VAL A CA 1
ATOM 1062 C C . VAL A 1 131 ? -13.324 0.633 15.663 1.00 96.31 131 VAL A C 1
ATOM 1064 O O . VAL A 1 131 ? -14.289 1.251 15.215 1.00 96.31 131 VAL A O 1
ATOM 1067 N N . ASP A 1 132 ? -12.163 0.549 15.023 1.00 97.94 132 ASP A N 1
ATOM 1068 C CA . ASP A 1 132 ? -11.933 1.003 13.655 1.00 97.94 132 ASP A CA 1
ATOM 1069 C C . ASP A 1 132 ? -11.176 -0.098 12.901 1.00 97.94 132 ASP A C 1
ATOM 1071 O O . ASP A 1 132 ? -9.953 -0.214 12.986 1.00 97.94 132 ASP A O 1
ATOM 1075 N N . GLU A 1 133 ? -11.924 -0.938 12.180 1.00 98.50 133 GLU A N 1
ATOM 1076 C CA . GLU A 1 133 ? -11.408 -2.130 11.489 1.00 98.50 133 GLU A CA 1
ATOM 1077 C C . GLU A 1 133 ? -10.465 -1.797 10.323 1.00 98.50 133 GLU A C 1
ATOM 1079 O O . GLU A 1 133 ? -9.807 -2.685 9.786 1.00 98.50 133 GLU A O 1
ATOM 1084 N N . ARG A 1 134 ? -10.304 -0.517 9.963 1.00 98.25 134 ARG A N 1
ATOM 1085 C CA . ARG A 1 134 ? -9.253 -0.104 9.022 1.00 98.25 134 ARG A CA 1
ATOM 1086 C C . ARG A 1 134 ? -7.855 -0.355 9.588 1.00 98.25 134 ARG A C 1
ATOM 1088 O O . ARG A 1 134 ? -6.922 -0.545 8.815 1.00 98.25 134 ARG A O 1
ATOM 1095 N N . TYR A 1 135 ? -7.701 -0.362 10.913 1.00 97.81 135 TYR A N 1
ATOM 1096 C CA . TYR A 1 135 ? -6.437 -0.696 11.573 1.00 97.81 135 TYR A CA 1
ATOM 1097 C C . TYR A 1 135 ? -6.155 -2.200 11.625 1.00 97.81 135 TYR A C 1
ATOM 1099 O O . TYR A 1 135 ? -5.005 -2.584 11.834 1.00 97.81 135 TYR A O 1
ATOM 1107 N N . ASP A 1 136 ? -7.173 -3.045 11.452 1.00 96.75 136 ASP A N 1
ATOM 1108 C CA . ASP A 1 136 ? -7.035 -4.498 11.508 1.00 96.75 136 ASP A CA 1
ATOM 1109 C C . ASP A 1 136 ? -6.464 -5.012 10.170 1.00 96.75 136 ASP A C 1
ATOM 1111 O O . ASP A 1 136 ? -7.107 -4.855 9.125 1.00 96.75 136 ASP A O 1
ATOM 1115 N N . PRO A 1 137 ? -5.263 -5.625 10.159 1.00 94.88 137 PRO A N 1
ATOM 1116 C CA . PRO A 1 137 ? -4.644 -6.135 8.939 1.00 94.88 137 PRO A CA 1
ATOM 1117 C C . PRO A 1 137 ? -5.484 -7.161 8.187 1.00 94.88 137 PRO A C 1
ATOM 1119 O O . PRO A 1 137 ? -5.434 -7.194 6.965 1.00 94.88 137 PRO A O 1
ATOM 1122 N N . ILE A 1 138 ? -6.235 -7.998 8.895 1.00 95.62 138 ILE A N 1
ATOM 1123 C CA . ILE A 1 138 ? -7.035 -9.081 8.328 1.00 95.62 138 ILE A CA 1
ATOM 1124 C C . ILE A 1 138 ? -8.316 -8.488 7.748 1.00 95.62 138 ILE A C 1
ATOM 1126 O O . ILE A 1 138 ? -8.593 -8.677 6.567 1.00 95.62 138 ILE A O 1
ATOM 1130 N 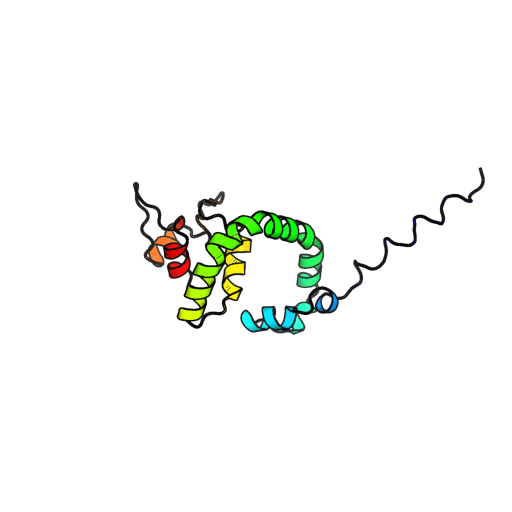N . ARG A 1 139 ? -9.070 -7.719 8.543 1.00 97.19 139 ARG A N 1
ATOM 1131 C CA . ARG A 1 139 ? -10.343 -7.123 8.097 1.00 97.19 139 ARG A CA 1
ATOM 1132 C C . ARG A 1 139 ? -10.140 -6.148 6.945 1.00 97.19 139 ARG A C 1
ATOM 1134 O O . ARG A 1 139 ? -10.836 -6.237 5.939 1.00 97.19 139 ARG A O 1
ATOM 1141 N N . SER A 1 140 ? -9.159 -5.252 7.059 1.00 97.00 140 SER A N 1
ATOM 1142 C CA . SER A 1 140 ? -8.874 -4.281 5.998 1.00 97.00 140 SER A CA 1
ATOM 1143 C C . SER A 1 140 ? -8.363 -4.945 4.718 1.00 97.00 140 SER A C 1
ATOM 1145 O O . SER A 1 140 ? -8.688 -4.477 3.635 1.00 97.00 140 SER A O 1
ATOM 1147 N N . THR A 1 141 ? -7.623 -6.054 4.815 1.00 96.44 141 THR A N 1
ATOM 1148 C CA . THR A 1 141 ? -7.207 -6.828 3.636 1.00 96.44 141 THR A CA 1
ATOM 1149 C C . THR A 1 14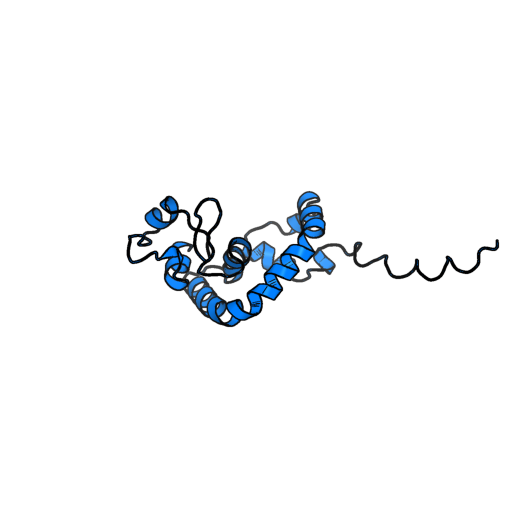1 ? -8.389 -7.516 2.972 1.00 96.44 141 THR A C 1
ATOM 1151 O O . THR A 1 141 ? -8.542 -7.399 1.763 1.00 96.44 141 THR A O 1
ATOM 1154 N N . GLN A 1 142 ? -9.276 -8.142 3.745 1.00 96.06 142 GLN A N 1
ATOM 1155 C CA . GLN A 1 142 ? -10.501 -8.744 3.211 1.00 96.06 142 GLN A CA 1
ATOM 1156 C C . GLN A 1 142 ? -11.402 -7.722 2.507 1.00 96.06 142 GLN A C 1
ATOM 1158 O O . GLN A 1 142 ? -12.036 -8.069 1.520 1.00 96.06 142 GLN A O 1
ATOM 1163 N N . ALA A 1 143 ? -11.446 -6.484 3.005 1.00 96.31 143 ALA A N 1
ATOM 1164 C CA . ALA A 1 143 ? -12.191 -5.375 2.410 1.00 96.31 143 ALA A CA 1
ATOM 1165 C C . ALA A 1 143 ? -11.539 -4.780 1.146 1.00 96.31 143 ALA A C 1
ATOM 1167 O O . ALA A 1 143 ? -12.204 -4.077 0.392 1.00 96.31 143 ALA A O 1
ATOM 1168 N N . ALA A 1 144 ? -10.237 -4.995 0.932 1.00 95.06 144 ALA A N 1
ATOM 1169 C CA . ALA A 1 144 ? -9.509 -4.495 -0.238 1.00 95.06 144 ALA A CA 1
ATOM 1170 C C . ALA A 1 144 ? -9.568 -5.438 -1.450 1.00 95.06 144 ALA A C 1
ATOM 1172 O O . ALA A 1 144 ? -9.088 -5.067 -2.522 1.00 95.06 144 ALA A O 1
ATOM 1173 N N . MET A 1 145 ? -10.098 -6.646 -1.259 1.00 90.38 145 MET A N 1
ATOM 1174 C CA . MET A 1 145 ? -10.131 -7.738 -2.234 1.00 90.38 145 MET A CA 1
ATOM 1175 C C . MET A 1 145 ? -11.466 -7.844 -2.958 1.00 90.38 145 MET A C 1
ATOM 1177 O O . MET A 1 145 ? -12.505 -7.533 -2.336 1.00 90.38 145 MET A O 1
#

Mean predicted aligned error: 7.58 Å

Nearest PDB structures (foldseek):
  8rhi-assembly1_A  TM=9.057E-01  e=3.112E-04  Pseudomonas aeruginosa
  8rhi-assembly1_B  TM=9.050E-01  e=3.847E-04  Pseudomonas aeruginosa
  8rhf-assembly1_B  TM=9.177E-01  e=5.014E-04  Pseudomonas aeruginosa
  8rhe-assembly2_B  TM=9.065E-01  e=5.575E-04  Pseudomonas aeruginosa
  8rhf-assembly2_A  TM=8.787E-01  e=5.575E-04  Pseudomonas aeruginosa

Secondary structure (DSSP, 8-state):
----SSSSSSSSSSSSSSS-HHHH-TTHHHHHHHTT--GGGGG-HHHHHHHHHHHHHHHHHHHHHHHHHHHHHHHHHHHHHHTT--GGGHHHHHHHHSS-TT-B-TT--BTTTTB-HHHHHHTT--BSSS-BGGG-HHHHHHHH-

Radius of gyration: 20.68 Å; Cα contacts (8 Å, |Δi|>4): 154; chains: 1; bounding box: 70×44×43 Å

Solvent-accessible surface area (backbone atoms only — not comparable to full-atom values): 8548 Å² total; per-residue (Å²): 142,83,93,79,85,82,79,81,83,78,80,76,85,77,63,81,85,73,56,55,60,62,78,76,39,73,62,47,60,62,53,30,54,70,68,76,41,66,72,68,53,69,72,34,69,66,55,47,50,49,47,72,76,39,46,72,60,52,51,51,43,52,64,75,17,48,76,46,41,76,74,48,45,61,61,54,30,52,60,25,48,77,70,74,40,57,52,69,59,56,53,54,25,38,73,66,30,38,54,28,34,84,34,67,48,98,85,53,21,25,6,28,73,40,41,35,66,68,63,31,47,76,49,69,42,55,72,62,99,88,47,54,34,43,44,36,67,65,59,36,49,62,47,74,104

Sequence (145 aa):
MNFHKALIVSLCLGSLADANLPQRFPSHNYVLTNFNVDQNYIHNSEFQRFVQQNEQKYRRIFSASMQRANLIVPTIKDQLIERGLSPMFFYISLVESSLKPWAVSRSKATGLWQFKRGAGTDQKLTMNQVVDERYDPIRSTQAAM

pLDDT: mean 88.27, std 17.89, range [34.59, 98.5]

Foldseek 3Di:
DDDDPPPPPPPDPPDPLPDQPCVVCVCQVVVCVLVVHDPCVSVDPVVSVVCVVCVVVLVVLQVVLVVLCVVQLVLLLVVCVVVVHHSSCLVQLSVVASNQLQDADPQGQGGSNRDDPVLCVVLVADDDPPDGCSSPSNSVSSSVD